Protein AF-A0AAF1BDX6-F1 (afdb_monomer_lite)

Foldseek 3Di:
DDCLVVVPDDPDNDDPDFPDWDDDPQKIKTWDADPVVRKTKIWIFGADPVRDGPDIDMDIQEKEWEWEFDDPPDPDDDDPPPRPTDGDDIDPPDPPRGHYDYHYD

Radius of gyration: 17.22 Å; chains: 1; bounding box: 34×30×58 Å

Sequence (105 aa):
MMGLLTGTTSHNSFEFIPQSVVVLGSTVLVEGSNQELSIFWVHAWTFDATGVITRVREYINTSVSVTQLGDGTSNLSSDITALNCASIWK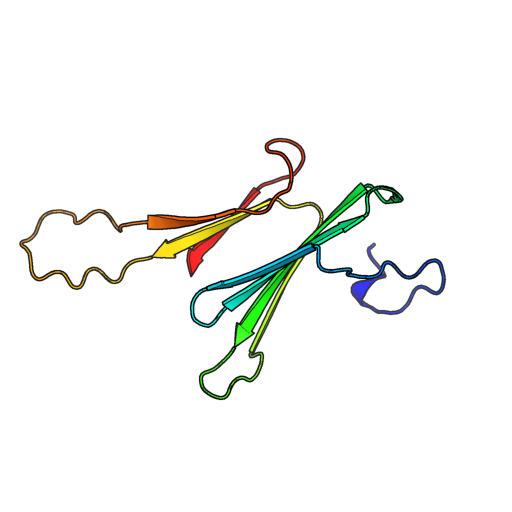SSVPENTVPGILLVL

InterPro domains:
  IPR009798 Wound-induced protein Wun1-like [PF07107] (2-104)
  IPR009798 Wound-induced protein Wun1-like [PTHR33703] (1-104)
  IPR032710 NTF2-like domain superfamily [SSF54427] (12-69)

pLDDT: mean 81.68, std 18.38, range [43.69, 98.06]

Organism: Daucus carota subsp. sativus (NCBI:txid79200)

Structure (mmCIF, N/CA/C/O backbone):
data_AF-A0AAF1BDX6-F1
#
_entry.id   AF-A0AAF1BDX6-F1
#
loop_
_atom_site.group_PDB
_atom_site.id
_atom_site.type_symbol
_atom_site.label_atom_id
_atom_site.label_alt_id
_atom_site.label_comp_id
_atom_site.label_asym_id
_atom_site.label_entity_id
_atom_site.label_seq_id
_atom_site.pdbx_PDB_ins_code
_atom_site.Cartn_x
_atom_site.Cartn_y
_atom_site.Cartn_z
_atom_site.occupancy
_atom_site.B_iso_or_equiv
_atom_site.auth_seq_id
_atom_site.auth_comp_id
_atom_site.auth_asym_id
_atom_site.auth_atom_id
_atom_site.pdbx_PDB_model_num
ATOM 1 N N . MET A 1 1 ? 1.744 9.665 -22.207 1.00 46.16 1 MET A N 1
ATOM 2 C CA . MET A 1 1 ? 0.410 9.411 -21.617 1.00 46.16 1 MET A CA 1
ATOM 3 C C . MET A 1 1 ? 0.357 7.932 -21.250 1.00 46.16 1 MET A C 1
ATOM 5 O O . MET A 1 1 ? 0.680 7.121 -22.106 1.00 46.16 1 MET A O 1
ATOM 9 N N . MET A 1 2 ? 0.109 7.591 -19.981 1.00 50.66 2 MET A N 1
ATOM 10 C CA . MET A 1 2 ? 0.280 6.233 -19.429 1.00 50.66 2 MET A CA 1
ATOM 11 C C . MET A 1 2 ? -0.946 5.359 -19.756 1.00 50.66 2 MET A C 1
ATOM 13 O O . MET A 1 2 ? -1.952 5.434 -19.063 1.00 50.66 2 MET A O 1
ATOM 17 N N . GLY A 1 3 ? -0.881 4.560 -20.827 1.00 51.31 3 GLY A N 1
ATOM 18 C CA . GLY A 1 3 ? -1.974 3.673 -21.279 1.00 51.31 3 GLY A CA 1
ATOM 19 C C . GLY A 1 3 ? -2.105 2.345 -20.516 1.00 51.31 3 GLY A C 1
ATOM 20 O O . GLY A 1 3 ? -2.990 1.546 -20.816 1.00 51.31 3 GLY A O 1
ATOM 21 N N . LEU A 1 4 ? -1.237 2.105 -19.527 1.00 50.88 4 LEU A N 1
ATOM 22 C CA . LEU A 1 4 ? -1.194 0.850 -18.772 1.00 50.88 4 LEU A CA 1
ATOM 23 C C . LEU A 1 4 ? -2.428 0.672 -17.871 1.00 50.88 4 LEU A C 1
ATOM 25 O O . LEU A 1 4 ? -2.985 -0.417 -17.797 1.00 50.88 4 LEU A O 1
ATOM 29 N N . LEU A 1 5 ? -2.916 1.758 -17.262 1.00 49.31 5 LEU A N 1
ATOM 30 C CA . LEU A 1 5 ? -4.082 1.730 -16.366 1.00 49.31 5 LEU A CA 1
ATOM 31 C C . LEU A 1 5 ? -5.423 1.652 -17.106 1.00 49.31 5 LEU A C 1
ATOM 33 O O . LEU A 1 5 ? -6.453 1.399 -16.489 1.00 49.31 5 LEU A O 1
ATOM 37 N N . THR A 1 6 ? -5.420 1.867 -18.424 1.00 57.72 6 THR A N 1
ATOM 38 C CA . THR A 1 6 ? -6.618 1.778 -19.270 1.00 57.72 6 THR A CA 1
ATOM 39 C C . THR A 1 6 ? -6.727 0.445 -20.011 1.00 57.72 6 THR A C 1
ATOM 41 O O . THR A 1 6 ? -7.706 0.238 -20.721 1.00 57.72 6 THR A O 1
ATOM 44 N N . GLY A 1 7 ? -5.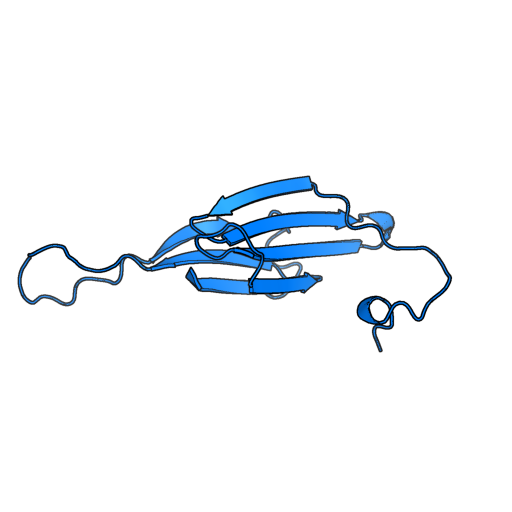740 -0.454 -19.881 1.00 52.06 7 GLY A N 1
ATOM 45 C CA . GLY A 1 7 ? -5.735 -1.756 -20.562 1.00 52.06 7 GLY A CA 1
ATOM 46 C C . GLY A 1 7 ? -5.647 -1.667 -22.093 1.00 52.06 7 GLY A C 1
ATOM 47 O O . GLY A 1 7 ? -5.985 -2.621 -22.787 1.00 52.06 7 GLY A O 1
ATOM 48 N N . THR A 1 8 ? -5.221 -0.523 -22.637 1.00 54.28 8 THR A N 1
ATOM 49 C CA . THR A 1 8 ? -5.256 -0.226 -24.081 1.00 54.28 8 THR A CA 1
ATOM 50 C C . THR A 1 8 ? -3.964 -0.572 -24.822 1.00 54.28 8 THR A C 1
ATOM 52 O O . THR A 1 8 ? -3.891 -0.386 -26.035 1.00 54.28 8 THR A O 1
ATOM 55 N N . THR A 1 9 ? -2.934 -1.072 -24.135 1.00 55.88 9 THR A N 1
ATOM 56 C CA . THR A 1 9 ? -1.620 -1.352 -24.735 1.00 55.88 9 THR A CA 1
ATOM 57 C C . THR A 1 9 ? -1.312 -2.846 -24.761 1.00 55.88 9 THR A C 1
ATOM 59 O O . THR A 1 9 ? -1.312 -3.497 -23.720 1.00 55.88 9 THR A O 1
ATOM 62 N N . SER A 1 10 ? -0.998 -3.374 -25.947 1.00 60.22 10 SER A N 1
ATOM 63 C CA . SER A 1 10 ? -0.796 -4.803 -26.222 1.00 60.22 10 SER A CA 1
ATOM 64 C C . SER A 1 10 ? 0.674 -5.239 -26.360 1.00 60.22 10 SER A C 1
ATOM 66 O O . SER A 1 10 ? 0.951 -6.145 -27.139 1.00 60.22 10 SER A O 1
ATOM 68 N N . HIS A 1 11 ? 1.632 -4.628 -25.650 1.00 52.03 11 HIS A N 1
ATOM 69 C CA . HIS A 1 11 ? 3.033 -5.084 -25.675 1.00 52.03 11 HIS A CA 1
ATOM 70 C C . HIS A 1 11 ? 3.718 -4.952 -24.305 1.00 52.03 11 HIS A C 1
ATOM 72 O O . HIS A 1 11 ? 3.736 -3.872 -23.725 1.00 52.03 11 HIS A O 1
ATOM 78 N N . ASN A 1 12 ? 4.275 -6.081 -23.839 1.00 56.97 12 ASN A N 1
ATOM 79 C CA . ASN A 1 12 ? 4.975 -6.328 -22.570 1.00 56.97 12 ASN A CA 1
ATOM 80 C C . ASN A 1 12 ? 4.185 -5.904 -21.324 1.00 56.97 12 ASN A C 1
ATOM 82 O O . ASN A 1 12 ? 4.389 -4.828 -20.769 1.00 56.97 12 ASN A O 1
ATOM 86 N N . SER A 1 13 ? 3.272 -6.777 -20.887 1.00 68.62 13 SER A N 1
ATOM 87 C CA . SER A 1 13 ? 2.478 -6.607 -19.670 1.00 68.62 13 SER A CA 1
ATOM 88 C C . SER A 1 13 ? 3.397 -6.483 -18.456 1.00 68.62 13 SER A C 1
ATOM 90 O O . SER A 1 13 ? 3.930 -7.478 -17.968 1.00 68.62 13 SER A O 1
ATOM 92 N N . PHE A 1 14 ? 3.601 -5.259 -17.978 1.00 76.88 14 PHE A N 1
ATOM 93 C CA . PHE A 1 14 ? 4.147 -5.039 -16.650 1.00 76.88 14 PHE A CA 1
ATOM 94 C C . PHE A 1 14 ? 3.260 -5.773 -15.639 1.00 76.88 14 PHE A C 1
ATOM 96 O O . PHE A 1 14 ? 2.062 -5.501 -15.554 1.00 76.88 14 PHE A O 1
ATOM 103 N N . GLU A 1 15 ? 3.842 -6.722 -14.912 1.00 85.56 15 GLU A N 1
ATOM 104 C CA . GLU A 1 15 ? 3.152 -7.471 -13.870 1.00 85.56 15 GLU A CA 1
ATOM 105 C C . GLU A 1 15 ? 3.509 -6.892 -12.500 1.00 85.56 15 GLU A C 1
ATOM 107 O O . GLU A 1 15 ? 4.682 -6.697 -12.164 1.00 85.56 15 GLU A O 1
ATOM 112 N N . PHE A 1 16 ? 2.483 -6.623 -11.697 1.00 89.88 16 PHE A N 1
ATOM 113 C CA . PHE A 1 16 ? 2.648 -6.219 -10.308 1.00 89.88 16 PHE A CA 1
ATOM 114 C C . PHE A 1 16 ? 2.999 -7.450 -9.468 1.00 89.88 16 PHE A C 1
ATOM 116 O O . PHE A 1 16 ? 2.113 -8.094 -8.916 1.00 89.88 16 PHE A O 1
ATOM 123 N N . ILE A 1 17 ? 4.290 -7.780 -9.385 1.00 93.75 17 ILE A N 1
ATOM 124 C CA . ILE A 1 17 ? 4.799 -8.871 -8.540 1.00 93.75 17 ILE A CA 1
ATOM 125 C C . ILE A 1 17 ? 5.089 -8.325 -7.132 1.00 93.75 17 ILE A C 1
ATOM 127 O O . ILE A 1 17 ? 6.039 -7.548 -6.978 1.00 93.75 17 ILE A O 1
ATOM 131 N N . PRO A 1 18 ? 4.299 -8.687 -6.100 1.00 95.69 18 PRO A N 1
ATOM 132 C CA . PRO A 1 18 ? 4.514 -8.203 -4.741 1.00 95.69 18 PRO A CA 1
ATOM 133 C C . PRO A 1 18 ? 5.858 -8.674 -4.185 1.00 95.69 18 PRO A C 1
ATOM 135 O O . PRO A 1 18 ? 6.186 -9.857 -4.252 1.00 95.69 18 PRO A O 1
ATOM 138 N N . GLN A 1 19 ? 6.612 -7.755 -3.593 1.00 96.12 19 GLN A N 1
ATOM 139 C CA . GLN A 1 19 ? 7.851 -8.052 -2.869 1.00 96.12 19 GLN A CA 1
ATOM 140 C C . GLN A 1 19 ? 7.641 -8.007 -1.354 1.00 96.12 19 GLN A C 1
ATOM 142 O O . GLN A 1 19 ? 8.263 -8.776 -0.625 1.00 96.12 19 GLN A O 1
ATOM 147 N N . SER A 1 20 ? 6.750 -7.136 -0.879 1.00 96.69 20 SER A N 1
ATOM 148 C CA . SER A 1 20 ? 6.395 -7.026 0.534 1.00 96.69 20 SER A CA 1
ATOM 149 C C . SER A 1 20 ? 4.926 -6.643 0.693 1.00 96.69 20 SER A C 1
ATOM 151 O O . SER A 1 20 ? 4.377 -5.888 -0.112 1.00 96.69 20 SER A O 1
ATOM 153 N N . VAL A 1 21 ? 4.291 -7.193 1.729 1.00 97.69 21 VAL A N 1
ATOM 154 C CA . VAL A 1 21 ? 2.894 -6.942 2.095 1.00 97.69 21 VAL A CA 1
ATOM 155 C C . VAL A 1 21 ? 2.831 -6.680 3.593 1.00 97.69 21 VAL A C 1
ATOM 157 O O . VAL A 1 21 ? 3.337 -7.475 4.384 1.00 97.69 21 VAL A O 1
ATOM 160 N N . VAL A 1 22 ? 2.180 -5.592 3.994 1.00 97.56 22 VAL A N 1
ATOM 161 C CA . VAL A 1 22 ? 1.958 -5.253 5.403 1.00 97.56 22 VAL A CA 1
ATOM 162 C C . VAL A 1 22 ? 0.517 -4.809 5.632 1.00 97.56 22 VAL A C 1
ATOM 164 O O . VAL A 1 22 ? -0.081 -4.125 4.804 1.00 97.56 22 VAL A O 1
ATOM 167 N N . VAL A 1 23 ? -0.047 -5.199 6.774 1.00 96.31 23 VAL A N 1
ATOM 168 C CA . VAL A 1 23 ? -1.400 -4.814 7.195 1.00 96.31 23 VAL A CA 1
ATOM 169 C C . VAL A 1 23 ? -1.296 -3.774 8.307 1.00 96.31 23 VAL A C 1
ATOM 171 O O . VAL A 1 23 ? -0.696 -4.043 9.344 1.00 96.31 23 VAL A O 1
ATOM 174 N N . LEU A 1 24 ? -1.890 -2.600 8.094 1.00 94.38 24 LEU A N 1
ATOM 175 C CA . LEU A 1 24 ? -1.908 -1.459 9.010 1.00 94.38 24 LEU A CA 1
ATOM 176 C C . LEU A 1 24 ? -3.360 -1.022 9.260 1.00 94.38 24 LEU A C 1
ATOM 178 O O . LEU A 1 24 ? -3.950 -0.261 8.488 1.00 94.38 24 LEU A O 1
ATOM 182 N N . GLY A 1 25 ? -3.960 -1.528 10.340 1.00 92.88 25 GLY A N 1
ATOM 183 C CA . GLY A 1 25 ? -5.371 -1.283 10.648 1.00 92.88 25 GLY A CA 1
ATOM 184 C C . GLY A 1 25 ? -6.284 -1.808 9.535 1.00 92.88 25 GLY A C 1
ATOM 185 O O . GLY A 1 25 ? -6.238 -2.988 9.199 1.00 92.88 25 GLY A O 1
ATOM 186 N N . SER A 1 26 ? -7.096 -0.928 8.948 1.00 95.12 26 SER A N 1
ATOM 187 C CA . SER A 1 26 ? -7.960 -1.248 7.803 1.00 95.12 26 SER A CA 1
ATOM 188 C C . SER A 1 26 ? -7.268 -1.107 6.443 1.00 95.12 26 SER A C 1
ATOM 190 O O . SER A 1 26 ? -7.916 -1.278 5.414 1.00 95.12 26 SER A O 1
ATOM 192 N N . THR A 1 27 ? -5.977 -0.764 6.403 1.00 96.50 27 THR A N 1
ATOM 193 C CA . THR A 1 27 ? -5.232 -0.566 5.154 1.00 96.50 27 THR A CA 1
ATOM 194 C C . THR A 1 27 ? -4.161 -1.635 4.972 1.00 96.50 27 THR A C 1
ATOM 196 O O . THR A 1 27 ? -3.341 -1.859 5.853 1.00 96.50 27 THR A O 1
ATOM 199 N N . VAL A 1 28 ? -4.131 -2.274 3.806 1.00 97.81 28 VAL A N 1
ATOM 200 C CA . VAL A 1 28 ? -3.045 -3.161 3.374 1.00 97.81 28 VAL A CA 1
ATOM 201 C C . VAL A 1 28 ? -2.145 -2.389 2.422 1.00 97.81 28 VAL A C 1
ATOM 203 O O . VAL A 1 28 ? -2.633 -1.760 1.483 1.00 97.81 28 VAL A O 1
ATOM 206 N N . LEU A 1 29 ? -0.839 -2.434 2.663 1.00 97.81 29 LEU A N 1
ATOM 207 C CA . LEU A 1 29 ? 0.169 -1.900 1.760 1.00 97.81 29 LEU A CA 1
ATOM 208 C C . LEU A 1 29 ? 0.908 -3.045 1.094 1.00 97.81 29 LEU A C 1
ATOM 210 O O . LEU A 1 29 ? 1.341 -3.987 1.756 1.00 97.81 29 LEU A O 1
ATOM 214 N N . VAL A 1 30 ? 1.060 -2.929 -0.215 1.00 98.06 30 VAL A N 1
ATOM 215 C CA . VAL A 1 30 ? 1.808 -3.864 -1.043 1.00 98.06 30 VAL A CA 1
ATOM 216 C C . VAL A 1 30 ? 2.829 -3.062 -1.819 1.00 98.06 30 VAL A C 1
ATOM 218 O O . VAL A 1 30 ? 2.463 -2.080 -2.455 1.00 98.06 30 VAL A O 1
ATOM 221 N N . GLU A 1 31 ? 4.092 -3.462 -1.781 1.00 97.31 31 GLU A N 1
ATOM 222 C CA . GLU A 1 31 ? 5.124 -2.851 -2.613 1.00 97.31 31 GLU A CA 1
ATOM 223 C C . GLU A 1 31 ? 5.807 -3.873 -3.509 1.00 97.31 31 GLU A C 1
ATOM 225 O O . GLU A 1 31 ? 5.878 -5.068 -3.202 1.00 97.31 31 GLU A O 1
ATOM 230 N N . GLY A 1 32 ? 6.340 -3.374 -4.616 1.00 95.44 32 GLY A N 1
ATOM 231 C CA . GLY A 1 32 ? 7.159 -4.143 -5.526 1.00 95.44 32 GLY A CA 1
ATOM 232 C C . GLY A 1 32 ? 7.992 -3.250 -6.430 1.00 95.44 32 GLY A C 1
ATOM 233 O O . GLY A 1 32 ? 7.880 -2.021 -6.449 1.00 95.44 32 GLY A O 1
ATOM 234 N N . SER A 1 33 ? 8.858 -3.893 -7.200 1.00 93.25 33 SER A N 1
ATOM 235 C CA . SER A 1 33 ? 9.717 -3.223 -8.162 1.00 93.25 33 SER A CA 1
ATOM 236 C C . SER A 1 33 ? 10.009 -4.128 -9.349 1.00 93.25 33 SER A C 1
ATOM 238 O O . SER A 1 33 ? 9.999 -5.354 -9.239 1.00 93.25 33 SER A O 1
ATOM 240 N N . ASN A 1 34 ? 10.282 -3.510 -10.491 1.00 90.00 34 ASN A N 1
ATOM 241 C CA . ASN A 1 34 ? 10.816 -4.169 -11.668 1.00 90.00 34 ASN A CA 1
ATOM 242 C C . ASN A 1 34 ? 12.135 -3.486 -12.032 1.00 90.00 34 ASN A C 1
ATOM 244 O O . ASN A 1 34 ? 12.148 -2.323 -12.439 1.00 90.00 34 ASN A O 1
ATOM 248 N N . GLN A 1 35 ? 13.240 -4.211 -11.860 1.00 85.56 35 GLN A N 1
ATOM 249 C CA . GLN A 1 35 ? 14.584 -3.681 -12.094 1.00 85.56 35 GLN A CA 1
ATOM 250 C C . GLN A 1 35 ? 14.844 -3.401 -13.579 1.00 85.56 35 GLN A C 1
ATOM 252 O O . GLN A 1 35 ? 15.420 -2.366 -13.901 1.00 85.56 35 GLN A O 1
ATOM 257 N N . GLU A 1 36 ? 14.371 -4.267 -14.481 1.00 86.69 36 GLU A N 1
ATOM 258 C CA . GLU A 1 36 ? 14.555 -4.111 -15.933 1.00 86.69 36 GLU A CA 1
ATOM 259 C C . GLU A 1 36 ? 13.895 -2.832 -16.454 1.00 86.69 36 GLU A C 1
ATOM 261 O O . GLU A 1 36 ? 14.447 -2.132 -17.300 1.00 86.69 36 GLU A O 1
ATOM 266 N N . LEU A 1 37 ? 12.726 -2.503 -15.906 1.00 85.12 37 LEU A N 1
ATOM 267 C CA . LEU A 1 37 ? 11.963 -1.313 -16.272 1.00 85.12 37 LEU A CA 1
ATOM 268 C C . LEU A 1 37 ? 12.272 -0.108 -15.378 1.00 85.12 37 LEU A C 1
ATOM 270 O O . LEU A 1 37 ? 11.766 0.981 -15.638 1.00 85.12 37 LEU A O 1
ATOM 274 N N . SER A 1 38 ? 13.100 -0.283 -14.341 1.00 87.75 38 SER A N 1
ATOM 275 C CA . SER A 1 38 ? 13.392 0.738 -13.325 1.00 87.75 38 SER A CA 1
ATOM 276 C C . SER A 1 38 ? 12.119 1.354 -12.720 1.00 87.75 38 SER A C 1
ATOM 278 O O . SER A 1 38 ? 12.019 2.568 -12.538 1.00 87.75 38 SE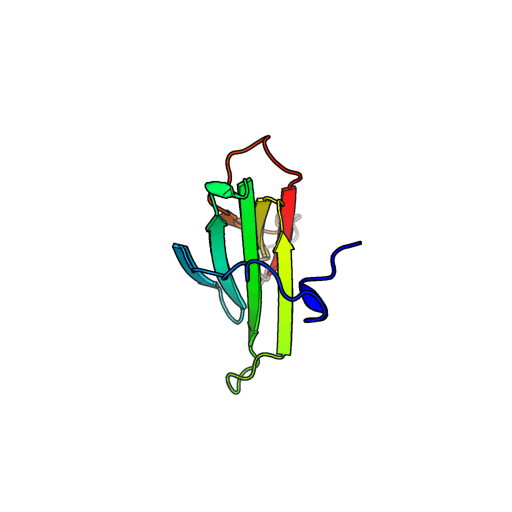R A O 1
ATOM 280 N N . ILE A 1 39 ? 11.124 0.506 -12.437 1.00 88.94 39 ILE A N 1
ATOM 281 C CA . ILE A 1 39 ? 9.836 0.900 -11.854 1.00 88.94 39 ILE A CA 1
ATOM 282 C C . ILE A 1 39 ? 9.767 0.434 -10.404 1.00 88.94 39 ILE A C 1
ATOM 284 O O . ILE A 1 39 ? 10.041 -0.727 -10.106 1.00 88.94 39 ILE A O 1
ATOM 288 N N . PHE A 1 40 ? 9.312 1.318 -9.522 1.00 92.38 40 PHE A N 1
ATOM 289 C CA . PHE A 1 40 ? 8.907 1.009 -8.152 1.00 92.38 40 PHE A CA 1
ATOM 290 C C . PHE A 1 40 ? 7.429 1.324 -7.991 1.00 92.38 40 PHE A C 1
ATOM 292 O O . PHE A 1 40 ? 6.940 2.296 -8.571 1.00 92.38 40 PHE A O 1
ATOM 299 N N . TRP A 1 41 ? 6.714 0.534 -7.202 1.00 95.38 41 TRP A N 1
ATOM 300 C CA . TRP A 1 41 ? 5.300 0.773 -6.963 1.00 95.38 41 TRP A CA 1
ATOM 301 C C . TRP A 1 41 ? 4.884 0.394 -5.546 1.00 95.38 41 TRP A C 1
ATOM 303 O O . TRP A 1 41 ? 5.430 -0.529 -4.943 1.00 95.38 41 TRP A O 1
ATOM 313 N N . VAL A 1 42 ? 3.891 1.119 -5.036 1.00 97.19 42 VAL A N 1
ATOM 314 C CA . VAL A 1 42 ? 3.187 0.821 -3.789 1.00 97.19 42 VAL A CA 1
ATOM 315 C C . VAL A 1 42 ? 1.690 0.916 -4.053 1.00 97.19 42 VAL A C 1
ATOM 317 O O . VAL A 1 42 ? 1.205 1.915 -4.586 1.00 97.19 42 VAL A O 1
ATOM 320 N N . HIS A 1 43 ? 0.939 -0.100 -3.646 1.00 97.31 43 HIS A N 1
ATOM 321 C CA . HIS A 1 43 ? -0.514 -0.072 -3.587 1.00 97.31 43 HIS A CA 1
ATOM 322 C C . HIS A 1 43 ? -0.979 -0.001 -2.138 1.00 97.31 43 HIS A C 1
ATOM 324 O O . HIS A 1 43 ? -0.503 -0.750 -1.292 1.00 97.31 43 HIS A O 1
ATOM 330 N N . ALA A 1 44 ? -1.932 0.886 -1.862 1.00 97.50 44 ALA A N 1
ATOM 331 C CA . ALA A 1 44 ? -2.614 0.982 -0.579 1.00 97.50 44 ALA A CA 1
ATOM 332 C C . ALA A 1 44 ? -4.092 0.636 -0.763 1.00 97.50 44 ALA A C 1
ATOM 334 O O . ALA A 1 44 ? -4.819 1.355 -1.458 1.00 97.50 44 ALA A O 1
ATOM 335 N N . TRP A 1 45 ? -4.535 -0.450 -0.141 1.00 97.94 45 TRP A N 1
ATOM 336 C CA . TRP A 1 45 ? -5.909 -0.937 -0.201 1.00 97.94 45 TRP A CA 1
ATOM 337 C C . TRP A 1 45 ? -6.579 -0.725 1.146 1.00 97.94 45 TRP A C 1
ATOM 339 O O . TRP A 1 45 ? -6.162 -1.315 2.135 1.00 97.94 45 TRP A O 1
ATOM 349 N N . THR A 1 46 ? -7.613 0.104 1.199 1.00 97.06 46 THR A N 1
ATOM 350 C CA . THR A 1 46 ? -8.408 0.290 2.416 1.00 97.06 46 THR A CA 1
ATOM 351 C C . THR A 1 46 ? -9.643 -0.593 2.352 1.00 97.06 46 THR A C 1
ATOM 353 O O . THR A 1 46 ? -10.376 -0.570 1.362 1.00 97.06 46 THR A O 1
ATOM 356 N N . PHE A 1 47 ? -9.876 -1.341 3.420 1.00 96.88 47 PHE A N 1
ATOM 357 C CA . PHE A 1 47 ? -10.996 -2.250 3.599 1.00 96.88 47 PHE A CA 1
ATOM 358 C C . PHE A 1 47 ? -12.023 -1.639 4.556 1.00 96.88 47 PHE A C 1
ATOM 360 O O . PHE A 1 47 ? -11.667 -0.896 5.471 1.00 96.88 47 PHE A O 1
ATOM 367 N N . ASP A 1 48 ? -13.303 -1.935 4.353 1.00 96.88 48 ASP A N 1
ATOM 368 C CA . ASP A 1 48 ? -14.319 -1.694 5.378 1.00 96.88 48 ASP A CA 1
ATOM 369 C C . ASP A 1 48 ? -14.371 -2.830 6.416 1.00 96.88 48 ASP A C 1
ATOM 371 O O . ASP A 1 48 ? -13.653 -3.827 6.328 1.00 96.88 48 ASP A O 1
ATOM 375 N N . ALA A 1 49 ? -15.250 -2.688 7.413 1.00 95.88 49 ALA A N 1
ATOM 376 C CA . ALA A 1 49 ? -15.436 -3.683 8.471 1.00 95.88 49 ALA A CA 1
ATOM 377 C C . ALA A 1 49 ? -15.964 -5.042 7.967 1.00 95.88 49 ALA A C 1
ATOM 379 O O . ALA A 1 49 ? -15.898 -6.027 8.698 1.00 95.88 49 ALA A O 1
ATOM 380 N N . THR A 1 50 ? -16.492 -5.105 6.741 1.00 96.56 50 THR A N 1
ATOM 381 C CA . THR A 1 50 ? -16.962 -6.347 6.110 1.00 96.56 50 THR A CA 1
ATOM 382 C C . THR A 1 50 ? -15.877 -7.028 5.274 1.00 96.56 50 THR A C 1
ATOM 384 O O . THR A 1 50 ? -16.092 -8.129 4.772 1.00 96.56 50 THR A O 1
ATOM 387 N N . GLY A 1 51 ? -14.698 -6.407 5.151 1.00 93.19 51 GLY A N 1
ATOM 388 C CA . GLY A 1 51 ? -13.579 -6.923 4.368 1.00 93.19 51 GLY A CA 1
ATOM 389 C C . GLY A 1 51 ? -13.661 -6.590 2.878 1.00 93.19 51 GLY A C 1
ATOM 390 O O . GLY A 1 51 ? -12.955 -7.209 2.083 1.00 93.19 51 GLY A O 1
ATOM 391 N N . VAL A 1 52 ? -14.488 -5.620 2.476 1.00 96.56 52 VAL A N 1
ATOM 392 C CA . VAL A 1 52 ? -14.554 -5.147 1.086 1.00 96.56 52 VAL A CA 1
ATOM 393 C C . VAL A 1 52 ? -13.569 -4.002 0.882 1.00 96.56 52 VAL A C 1
ATOM 395 O O . VAL A 1 52 ? -13.502 -3.074 1.688 1.00 96.56 52 VAL A O 1
ATOM 398 N N . ILE A 1 53 ? -12.809 -4.042 -0.217 1.00 96.56 53 ILE A N 1
ATOM 399 C CA . ILE A 1 53 ? -11.927 -2.937 -0.606 1.00 96.56 53 ILE A CA 1
ATOM 400 C C . ILE A 1 53 ? -12.790 -1.736 -1.001 1.00 96.56 53 ILE A C 1
ATOM 402 O O . ILE A 1 53 ? -13.518 -1.775 -1.990 1.00 96.56 53 ILE A O 1
ATOM 406 N N . THR A 1 54 ? -12.672 -0.647 -0.248 1.00 97.50 54 THR A N 1
ATOM 407 C CA . THR A 1 54 ? -13.391 0.614 -0.489 1.00 97.50 54 THR A CA 1
ATOM 408 C C . THR A 1 54 ? -12.522 1.672 -1.157 1.00 97.50 54 THR A C 1
ATOM 410 O O . THR A 1 54 ? -13.039 2.627 -1.740 1.00 97.50 54 THR A O 1
ATOM 413 N N . ARG A 1 55 ? -11.194 1.525 -1.098 1.00 96.38 55 ARG A N 1
ATOM 414 C CA . ARG A 1 55 ? -10.256 2.433 -1.761 1.00 96.38 55 ARG A CA 1
ATOM 415 C C . ARG A 1 55 ? -8.997 1.702 -2.192 1.00 96.38 55 ARG A C 1
ATOM 417 O O . ARG A 1 55 ? -8.421 0.951 -1.415 1.00 96.38 55 ARG A O 1
ATOM 424 N N . VAL A 1 56 ? -8.537 2.017 -3.397 1.00 96.12 56 VAL A N 1
ATOM 425 C CA . VAL A 1 56 ? -7.222 1.635 -3.914 1.00 96.12 56 VAL A CA 1
ATOM 426 C C . VAL A 1 56 ? -6.479 2.914 -4.275 1.00 96.12 56 VAL A C 1
ATOM 428 O O . VAL A 1 56 ? -7.018 3.766 -4.982 1.00 96.12 56 VAL A O 1
ATOM 431 N N . ARG A 1 57 ? -5.259 3.075 -3.762 1.00 95.88 57 ARG A N 1
ATOM 432 C CA . ARG A 1 57 ? -4.318 4.114 -4.198 1.00 95.88 57 ARG A CA 1
ATOM 433 C C . ARG A 1 57 ? -3.081 3.433 -4.752 1.00 95.88 57 ARG A C 1
ATOM 435 O O . ARG A 1 57 ? -2.569 2.510 -4.127 1.00 95.88 57 ARG A O 1
ATOM 442 N N . GLU A 1 58 ? -2.608 3.913 -5.888 1.00 95.25 58 GLU A N 1
ATOM 443 C CA . GLU A 1 58 ? -1.375 3.455 -6.510 1.00 95.25 58 GLU A CA 1
ATOM 444 C C . GLU A 1 58 ? -0.362 4.597 -6.540 1.00 95.25 58 GLU A C 1
ATOM 446 O O . GLU A 1 58 ? -0.682 5.722 -6.927 1.00 95.25 58 GLU A O 1
ATOM 451 N N . TYR A 1 59 ? 0.864 4.286 -6.135 1.00 95.12 59 TYR A N 1
ATOM 452 C CA . TYR A 1 59 ? 2.008 5.179 -6.170 1.00 95.12 59 TYR A CA 1
ATOM 453 C C . TYR A 1 59 ? 3.087 4.521 -7.021 1.00 95.12 59 TYR A C 1
ATOM 455 O O . TYR A 1 59 ? 3.617 3.486 -6.633 1.00 95.12 59 TYR A O 1
ATOM 463 N N . ILE A 1 60 ? 3.409 5.103 -8.176 1.00 92.81 60 ILE A N 1
ATOM 464 C CA . ILE A 1 60 ? 4.477 4.626 -9.067 1.00 92.81 60 ILE A CA 1
ATOM 465 C C . ILE A 1 60 ? 5.648 5.599 -8.977 1.00 92.81 60 ILE A C 1
ATOM 467 O O . ILE A 1 60 ? 5.441 6.814 -8.978 1.00 92.81 60 ILE A O 1
ATOM 471 N N . ASN A 1 61 ? 6.872 5.071 -8.899 1.00 93.38 61 ASN A N 1
ATOM 472 C CA . ASN A 1 61 ? 8.117 5.837 -8.791 1.00 93.38 61 ASN A CA 1
ATOM 473 C C . ASN A 1 61 ? 7.998 6.969 -7.766 1.00 93.38 61 ASN A C 1
ATOM 475 O O . ASN A 1 61 ? 8.330 8.121 -8.033 1.00 93.38 61 ASN A O 1
ATOM 479 N N . THR A 1 62 ? 7.445 6.619 -6.6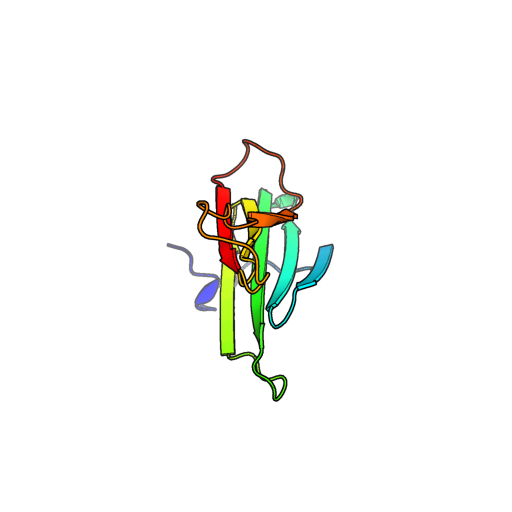08 1.00 93.38 62 THR A N 1
ATOM 480 C CA . THR A 1 62 ? 7.169 7.512 -5.488 1.00 93.38 62 THR A CA 1
ATOM 481 C C . THR A 1 62 ? 7.438 6.727 -4.213 1.00 93.38 62 THR A C 1
ATOM 483 O O . THR A 1 62 ? 6.937 5.614 -4.060 1.00 93.38 62 THR A O 1
ATOM 486 N N . SER A 1 63 ? 8.232 7.290 -3.306 1.00 94.19 63 SER A N 1
ATOM 487 C CA . SER A 1 63 ? 8.454 6.698 -1.986 1.00 94.19 63 SER A CA 1
ATOM 488 C C . SER A 1 63 ? 7.271 7.011 -1.079 1.00 94.19 63 SER A C 1
ATOM 490 O O . SER A 1 63 ? 6.771 8.136 -1.068 1.00 94.19 63 SER A O 1
ATOM 492 N N . VAL A 1 64 ? 6.803 6.022 -0.325 1.00 95.38 64 VAL A N 1
ATOM 493 C CA . VAL A 1 64 ? 5.652 6.171 0.571 1.00 95.38 64 VAL A CA 1
ATOM 494 C C . VAL A 1 64 ? 6.126 5.927 1.994 1.00 95.38 64 VAL A C 1
ATOM 496 O O . VAL A 1 64 ? 6.694 4.885 2.302 1.00 95.38 64 VAL A O 1
ATOM 499 N N . SER A 1 65 ? 5.899 6.896 2.871 1.00 95.06 65 SER A N 1
ATOM 500 C CA . SER A 1 65 ? 6.046 6.723 4.319 1.00 95.06 65 SER A CA 1
ATOM 501 C C . SER A 1 65 ? 4.670 6.793 4.955 1.00 95.06 65 SER A C 1
ATOM 503 O O . SER A 1 65 ? 3.814 7.536 4.481 1.00 95.06 65 SER A O 1
ATOM 505 N N . VAL A 1 66 ? 4.440 6.020 6.007 1.00 94.56 66 VAL A N 1
ATOM 506 C CA . VAL A 1 66 ? 3.139 5.931 6.661 1.00 94.56 66 VAL A CA 1
ATOM 507 C C . VAL A 1 66 ? 3.281 6.340 8.106 1.00 94.56 66 VAL A C 1
ATOM 509 O O . VAL A 1 66 ? 4.124 5.809 8.833 1.00 94.56 66 VAL A O 1
ATOM 512 N N . THR A 1 67 ? 2.421 7.256 8.527 1.00 92.81 67 THR A N 1
ATOM 513 C CA . THR A 1 67 ? 2.310 7.647 9.924 1.00 92.81 67 THR A CA 1
ATOM 514 C C . THR A 1 67 ? 0.914 7.359 10.439 1.00 92.81 67 THR A C 1
ATOM 516 O O . THR A 1 67 ? -0.069 7.540 9.722 1.00 92.81 67 THR A O 1
ATOM 519 N N . GLN A 1 68 ? 0.847 6.888 11.677 1.00 86.88 68 GLN A N 1
ATOM 520 C CA . GLN A 1 68 ? -0.407 6.745 12.394 1.00 86.88 68 GLN A CA 1
ATOM 521 C C . GLN A 1 68 ? -0.638 7.996 13.227 1.00 86.88 68 GLN A C 1
ATOM 523 O O . GLN A 1 68 ? 0.241 8.389 14.002 1.00 86.88 68 GLN A O 1
ATOM 528 N N . LEU A 1 69 ? -1.816 8.599 13.083 1.00 81.38 69 LEU A N 1
ATOM 529 C CA . LEU A 1 69 ? -2.234 9.664 13.981 1.00 81.38 69 LEU A CA 1
ATOM 530 C C . LEU A 1 69 ? -2.900 9.033 15.207 1.00 81.38 69 LEU A C 1
ATOM 532 O O . LEU A 1 69 ? -3.963 8.428 15.102 1.00 81.38 69 LEU A O 1
ATOM 536 N N . GLY A 1 70 ? -2.259 9.129 16.372 1.00 69.62 70 GLY A N 1
ATOM 537 C CA . GLY A 1 70 ? -2.877 8.669 17.614 1.00 69.62 70 GLY A CA 1
ATOM 538 C C . GLY A 1 70 ? -4.072 9.545 18.000 1.00 69.62 70 GLY A C 1
ATOM 539 O O . GLY A 1 70 ? -3.939 10.769 18.050 1.00 69.62 70 GLY A O 1
ATOM 540 N N . ASP A 1 71 ? -5.212 8.928 18.328 1.00 58.34 71 ASP A N 1
ATOM 541 C CA . ASP A 1 71 ? -6.302 9.615 19.026 1.00 58.34 71 ASP A CA 1
ATOM 542 C C . ASP A 1 71 ? -5.803 9.996 20.424 1.00 58.34 71 ASP A C 1
ATOM 544 O O . ASP A 1 71 ? -5.471 9.141 21.247 1.00 58.34 71 ASP A O 1
ATOM 548 N N . GLY A 1 72 ? -5.711 11.296 20.693 1.00 54.03 72 GLY A N 1
ATOM 549 C CA . GLY A 1 72 ? -5.226 11.859 21.953 1.00 54.03 72 GLY A CA 1
ATOM 550 C C . GLY A 1 72 ? -6.169 11.648 23.143 1.00 54.03 72 GLY A C 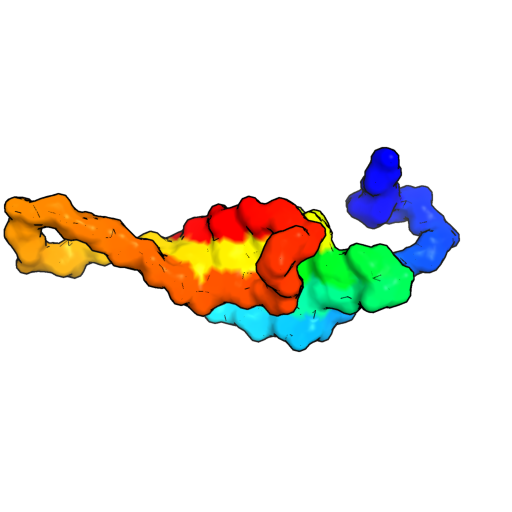1
ATOM 551 O O . GLY A 1 72 ? -6.404 12.583 23.901 1.00 54.03 72 GLY A O 1
ATOM 552 N N . THR A 1 73 ? -6.717 10.448 23.350 1.00 47.84 73 THR A N 1
ATOM 553 C CA . THR A 1 73 ? -7.508 10.108 24.541 1.00 47.84 73 THR A CA 1
ATOM 554 C C . THR A 1 73 ? -6.611 9.607 25.672 1.00 47.84 73 THR A C 1
ATOM 556 O O . THR A 1 73 ? -6.810 8.524 26.219 1.00 47.84 73 THR A O 1
ATOM 559 N N . SER A 1 74 ? -5.602 10.389 26.047 1.00 46.69 74 SER A N 1
ATOM 560 C CA . SER A 1 74 ? -5.025 10.293 27.387 1.00 46.69 74 SER A CA 1
ATOM 561 C C . SER A 1 74 ? -5.596 11.447 28.199 1.00 46.69 74 SER A C 1
ATOM 563 O O . SER A 1 74 ? -5.322 12.601 27.885 1.00 46.69 74 SER A O 1
ATOM 565 N N . ASN A 1 75 ? -6.404 11.133 29.215 1.00 48.50 75 ASN A N 1
ATOM 566 C CA . ASN A 1 75 ? -6.944 12.067 30.211 1.00 48.50 75 ASN A CA 1
ATOM 567 C C . ASN A 1 75 ? -5.824 12.759 31.010 1.00 48.50 75 ASN A C 1
ATOM 569 O O . ASN A 1 75 ? -5.649 12.498 32.199 1.00 48.50 75 ASN A O 1
ATOM 573 N N . LEU A 1 76 ? -5.043 13.626 30.378 1.00 47.34 76 LEU A N 1
ATOM 574 C CA . LEU A 1 76 ? -4.000 14.401 31.024 1.00 47.34 76 LEU A CA 1
ATOM 575 C C . LEU A 1 76 ? -4.055 15.816 30.464 1.00 47.34 76 LEU A C 1
ATOM 577 O O . LEU A 1 76 ? -3.780 16.032 29.292 1.00 47.34 76 LEU A O 1
ATOM 581 N N . SER A 1 77 ? -4.505 16.709 31.349 1.00 44.34 77 SER A N 1
ATOM 582 C CA . SER A 1 77 ? -4.209 18.138 31.467 1.00 44.34 77 SER A CA 1
ATOM 583 C C . SER A 1 77 ? -3.814 18.879 30.192 1.00 44.34 77 SER A C 1
ATOM 585 O O . SER A 1 77 ? -2.810 18.576 29.566 1.00 44.34 77 SER A O 1
ATOM 587 N N . SER A 1 78 ? -4.572 19.939 29.922 1.00 45.44 78 SER A N 1
ATOM 588 C CA . SER A 1 78 ? -4.266 21.082 29.061 1.00 45.44 78 SER A CA 1
ATOM 589 C C . SER A 1 78 ? -2.785 21.484 29.036 1.00 45.44 78 SER A C 1
ATOM 591 O O . SER A 1 78 ? -2.371 22.399 29.735 1.00 45.44 78 SER A O 1
ATOM 593 N N . ASP A 1 79 ? -2.035 20.813 28.182 1.00 43.69 79 ASP A N 1
ATOM 594 C CA . ASP A 1 79 ? -0.791 21.216 27.549 1.00 43.69 79 ASP A CA 1
ATOM 595 C C . ASP A 1 79 ? -0.897 20.652 26.134 1.00 43.69 79 ASP A C 1
ATOM 597 O O . ASP A 1 79 ? -1.563 19.638 25.932 1.00 43.69 79 ASP A O 1
ATOM 601 N N . ILE A 1 80 ? -0.342 21.335 25.135 1.00 53.38 80 ILE A N 1
ATOM 602 C CA . ILE A 1 80 ? -0.441 20.954 23.719 1.00 53.38 80 ILE A CA 1
ATOM 603 C C . ILE A 1 80 ? 0.147 19.544 23.566 1.00 53.38 80 ILE A C 1
ATOM 605 O O . ILE A 1 80 ? 1.354 19.382 23.391 1.00 53.38 80 ILE A O 1
ATOM 609 N N . THR A 1 81 ? -0.687 18.512 23.705 1.00 48.91 81 THR A N 1
ATOM 610 C CA . THR A 1 81 ? -0.277 17.121 23.595 1.00 48.91 81 THR A CA 1
ATOM 611 C C . THR A 1 81 ? 0.107 16.935 22.146 1.00 48.91 81 THR A C 1
ATOM 613 O O . THR A 1 81 ? -0.724 16.991 21.240 1.00 48.91 81 THR A O 1
ATOM 616 N N . ALA A 1 82 ? 1.417 16.835 21.925 1.00 55.38 82 ALA A N 1
ATOM 617 C CA . ALA A 1 82 ? 1.992 16.544 20.633 1.00 55.38 82 ALA A CA 1
ATOM 618 C C . ALA A 1 82 ? 1.201 15.384 20.028 1.00 55.38 82 ALA A C 1
ATOM 620 O O . ALA A 1 82 ? 1.160 14.298 20.611 1.00 55.38 82 ALA A O 1
ATOM 621 N N . LEU A 1 83 ? 0.536 15.636 18.897 1.00 56.50 83 LEU A N 1
ATOM 622 C CA . LEU A 1 83 ? -0.020 14.581 18.061 1.00 56.50 83 LEU A CA 1
ATOM 623 C C . LEU A 1 83 ? 1.109 13.569 17.881 1.00 56.50 83 LEU A C 1
ATOM 625 O O . LEU A 1 83 ? 2.146 13.897 17.299 1.00 56.50 83 LEU A O 1
ATOM 629 N N . ASN A 1 84 ? 0.970 12.393 18.492 1.00 65.19 84 ASN A N 1
ATOM 630 C CA . ASN A 1 84 ? 2.022 11.393 18.471 1.00 65.19 84 ASN A CA 1
ATOM 631 C C . ASN A 1 84 ? 2.001 10.742 17.086 1.00 65.19 84 ASN A C 1
ATOM 633 O O . ASN A 1 84 ? 1.357 9.717 16.877 1.00 65.19 84 ASN A O 1
ATOM 637 N N . CYS A 1 85 ? 2.625 11.413 16.118 1.00 68.38 85 CYS A N 1
ATOM 638 C CA . CYS A 1 85 ? 2.759 10.952 14.745 1.00 68.38 85 CYS A CA 1
ATOM 639 C C . CYS A 1 85 ? 3.884 9.917 14.696 1.00 68.38 85 CYS A C 1
ATOM 641 O O . CYS A 1 85 ? 5.044 10.239 14.428 1.00 68.38 85 CYS A O 1
ATOM 643 N N . ALA A 1 86 ? 3.553 8.664 14.999 1.00 83.62 86 ALA A N 1
ATOM 644 C CA . ALA A 1 86 ? 4.504 7.570 14.889 1.00 83.62 86 ALA A CA 1
ATOM 645 C C . ALA A 1 86 ? 4.644 7.176 13.413 1.00 83.62 86 ALA A C 1
ATOM 647 O O . ALA A 1 86 ? 3.648 6.903 12.739 1.00 83.62 86 ALA A O 1
ATOM 648 N N . SER A 1 87 ? 5.872 7.156 12.890 1.00 88.50 87 SER A N 1
ATOM 649 C CA . SER A 1 87 ? 6.162 6.535 11.594 1.00 88.50 87 SER A CA 1
ATOM 650 C C . SER A 1 87 ? 6.105 5.021 11.768 1.00 88.50 87 SER A C 1
ATOM 652 O O . SER A 1 87 ? 6.927 4.458 12.488 1.00 88.50 87 SER A O 1
ATOM 654 N N . ILE A 1 88 ? 5.140 4.369 11.126 1.00 93.75 88 ILE A N 1
ATOM 655 C CA . ILE A 1 88 ? 4.864 2.937 11.326 1.00 93.75 88 ILE A CA 1
ATOM 656 C C . ILE A 1 88 ? 5.319 2.071 10.153 1.00 93.75 88 ILE A C 1
ATOM 658 O O . ILE A 1 88 ? 5.485 0.865 10.313 1.00 93.75 88 ILE A O 1
ATOM 662 N N . TRP A 1 89 ? 5.542 2.668 8.981 1.00 95.38 89 TRP A N 1
ATOM 663 C CA . TRP A 1 89 ? 6.052 1.954 7.816 1.00 95.38 89 TRP A CA 1
ATOM 664 C C . TRP A 1 89 ? 6.694 2.909 6.808 1.00 95.38 89 TRP A C 1
ATOM 666 O O . TRP A 1 89 ? 6.323 4.081 6.722 1.00 95.38 89 TRP A O 1
ATOM 676 N N . LYS A 1 90 ? 7.640 2.399 6.020 1.00 95.06 90 LYS A N 1
ATOM 677 C CA . LYS A 1 90 ? 8.253 3.107 4.898 1.00 95.06 90 LYS A CA 1
ATOM 678 C C . LYS A 1 90 ? 8.550 2.128 3.766 1.00 95.06 90 LYS A C 1
ATOM 680 O O . LYS A 1 90 ? 8.997 1.017 4.033 1.00 95.06 90 LYS A O 1
ATOM 685 N N . SER A 1 91 ? 8.325 2.565 2.530 1.00 95.19 91 SER A N 1
ATOM 686 C CA . SER A 1 91 ? 8.640 1.795 1.328 1.00 95.19 91 SER A CA 1
ATOM 687 C C . SER A 1 91 ? 10.138 1.539 1.189 1.00 95.19 91 SER A C 1
ATOM 689 O O . SER A 1 91 ? 10.941 2.416 1.511 1.00 95.19 91 SER A O 1
ATOM 691 N N . SER A 1 92 ? 10.503 0.408 0.596 1.00 93.06 92 SER A N 1
ATOM 692 C CA . SER A 1 92 ? 11.893 -0.032 0.424 1.00 93.06 92 SER A CA 1
ATOM 693 C C . SER A 1 92 ? 12.675 0.722 -0.662 1.00 93.06 92 SER A C 1
ATOM 695 O O . SER A 1 92 ? 13.872 0.485 -0.831 1.00 93.06 92 SER A O 1
ATOM 697 N N . VAL A 1 93 ? 12.035 1.620 -1.424 1.00 87.56 93 VAL A N 1
ATOM 698 C CA . VAL A 1 93 ? 12.735 2.406 -2.452 1.00 87.56 93 VAL A CA 1
ATOM 699 C C . VAL A 1 93 ? 13.805 3.307 -1.807 1.00 87.56 93 VAL A C 1
ATOM 701 O O . VAL A 1 93 ? 13.523 3.951 -0.791 1.00 87.56 93 VAL A O 1
ATOM 704 N N . PRO A 1 94 ? 15.025 3.385 -2.374 1.00 76.50 94 PRO A N 1
ATOM 705 C CA . PRO A 1 94 ? 16.088 4.202 -1.805 1.00 76.50 94 PRO A CA 1
ATOM 706 C C . PRO A 1 94 ? 15.701 5.679 -1.678 1.00 76.50 94 PRO A C 1
ATOM 708 O O . PRO A 1 94 ? 15.091 6.280 -2.571 1.00 76.50 94 PRO A O 1
ATOM 711 N N . GLU A 1 95 ? 16.094 6.282 -0.556 1.00 66.50 95 GLU A N 1
ATOM 712 C CA . GLU A 1 95 ? 15.897 7.708 -0.315 1.00 66.50 95 GLU A CA 1
ATOM 713 C C . GLU A 1 95 ? 16.651 8.530 -1.376 1.00 66.50 95 GLU A C 1
ATOM 715 O O . GLU A 1 95 ? 17.804 8.241 -1.698 1.00 66.50 95 GLU A O 1
ATOM 720 N N . ASN A 1 96 ? 15.999 9.574 -1.903 1.00 73.69 96 ASN A N 1
ATOM 721 C CA . ASN A 1 96 ? 16.496 10.496 -2.941 1.00 73.69 96 ASN A CA 1
ATOM 722 C C . ASN A 1 96 ? 16.440 10.007 -4.400 1.00 73.69 96 ASN A C 1
ATOM 724 O O . ASN A 1 96 ? 16.870 10.738 -5.289 1.00 73.69 96 ASN A O 1
ATOM 728 N N . THR A 1 97 ? 15.890 8.822 -4.688 1.00 81.12 97 THR A N 1
ATOM 729 C CA . THR A 1 97 ? 15.681 8.375 -6.084 1.00 81.12 97 THR A CA 1
ATOM 730 C C . THR A 1 97 ? 14.374 8.898 -6.684 1.00 81.12 97 THR A C 1
ATOM 732 O O . THR A 1 97 ? 14.275 9.100 -7.892 1.00 81.12 97 THR A O 1
ATOM 735 N N . VAL A 1 98 ? 13.364 9.127 -5.844 1.00 89.00 98 VAL A N 1
ATOM 736 C CA . VAL A 1 98 ? 11.995 9.468 -6.247 1.00 89.00 98 VAL A CA 1
ATOM 737 C C . VAL A 1 98 ? 11.376 10.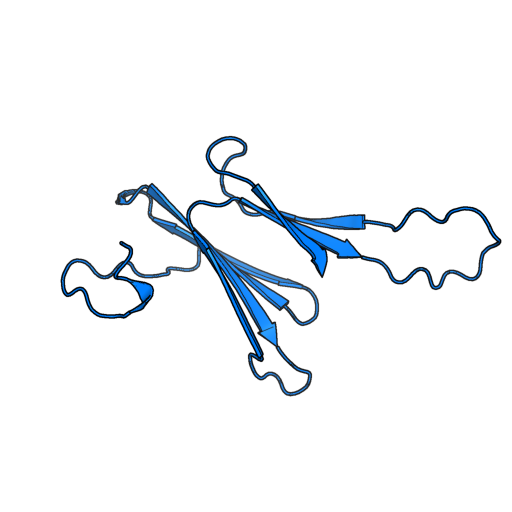485 -5.284 1.00 89.00 98 VAL A C 1
ATOM 739 O O . VAL A 1 98 ? 11.796 10.546 -4.124 1.00 89.00 98 VAL A O 1
ATOM 742 N N . PRO A 1 99 ? 10.370 11.272 -5.712 1.00 93.19 99 PRO A N 1
ATOM 743 C CA . PRO A 1 99 ? 9.596 12.096 -4.787 1.00 93.19 99 PRO A CA 1
ATOM 744 C C . PRO A 1 99 ? 8.977 11.242 -3.670 1.00 93.19 99 PRO A C 1
ATOM 746 O O . PRO A 1 99 ? 8.671 10.063 -3.863 1.00 93.19 99 PRO A O 1
ATOM 749 N N . GLY A 1 100 ? 8.815 11.836 -2.487 1.00 92.56 100 GLY A N 1
ATOM 750 C CA . GLY A 1 100 ? 8.236 11.173 -1.321 1.00 92.56 100 GLY A CA 1
ATOM 751 C C . GLY A 1 100 ? 6.865 11.711 -0.951 1.00 92.56 100 GLY A C 1
ATOM 752 O O . GLY A 1 100 ? 6.615 12.911 -1.052 1.00 92.56 100 GLY A O 1
ATOM 753 N N . ILE A 1 101 ? 5.990 10.817 -0.494 1.00 94.19 101 ILE A N 1
ATOM 754 C CA . ILE A 1 101 ? 4.678 11.153 0.052 1.00 94.19 101 ILE A CA 1
ATOM 755 C C . ILE A 1 101 ? 4.484 10.522 1.432 1.00 94.19 101 ILE A C 1
ATOM 757 O O . ILE A 1 101 ? 4.940 9.409 1.704 1.00 94.19 101 ILE A O 1
ATOM 761 N N . LEU A 1 102 ? 3.786 11.249 2.302 1.00 93.81 102 LEU A N 1
ATOM 762 C CA . LEU A 1 102 ? 3.359 10.775 3.611 1.00 93.81 102 LEU A CA 1
ATOM 763 C C . LEU A 1 102 ? 1.885 10.362 3.542 1.00 93.81 102 LEU A C 1
ATOM 765 O O . LEU A 1 102 ? 1.020 11.184 3.241 1.00 93.81 102 LEU A O 1
ATOM 769 N N . LEU A 1 103 ? 1.603 9.097 3.834 1.00 92.94 103 LEU A N 1
ATOM 770 C CA . LEU A 1 103 ? 0.257 8.585 4.031 1.00 92.94 103 LEU A CA 1
ATOM 771 C C . LEU A 1 103 ? -0.064 8.611 5.527 1.00 92.94 103 LEU A C 1
ATOM 773 O O . LEU A 1 103 ? 0.602 7.955 6.323 1.00 92.94 103 LEU A O 1
ATOM 777 N N . VAL A 1 104 ? -1.085 9.372 5.902 1.00 91.44 104 VAL A N 1
ATOM 778 C CA . VAL A 1 104 ? -1.608 9.376 7.271 1.00 91.44 104 VAL A CA 1
ATOM 779 C C . VAL A 1 104 ? -2.755 8.373 7.337 1.00 91.44 104 VAL A C 1
ATOM 781 O O . VAL A 1 104 ? -3.677 8.453 6.516 1.00 91.44 104 VAL A O 1
ATOM 784 N N . LEU A 1 105 ? -2.653 7.420 8.265 1.00 87.31 105 LEU A N 1
ATOM 785 C CA . LEU A 1 105 ? -3.693 6.440 8.583 1.00 87.31 105 LEU A CA 1
ATOM 786 C C . LEU A 1 105 ? -4.398 6.793 9.890 1.00 87.31 105 LEU A C 1
ATOM 788 O O . LEU A 1 105 ? -3.704 7.270 10.822 1.00 87.31 105 LEU A O 1
#

Secondary structure (DSSP, 8-state):
---GGGT---S-------SEEEEETTEEEEEEEETTTTEEEEEEEEE-TTS-EEEEEEEES-EEEEEEE--------SS-----EEEEEE-SSPTTSS-EEEEE-